Protein AF-A0A6A6ZMK6-F1 (afdb_monomer)

Structure (mmCIF, N/CA/C/O backbone):
data_AF-A0A6A6ZMK6-F1
#
_entry.id   AF-A0A6A6ZMK6-F1
#
loop_
_atom_site.group_PDB
_atom_site.id
_atom_site.type_symbol
_atom_site.label_atom_id
_atom_site.label_alt_id
_atom_site.label_comp_id
_atom_site.label_asym_id
_atom_site.label_entity_id
_atom_site.label_seq_id
_atom_site.pdbx_PDB_ins_code
_atom_site.Cartn_x
_atom_site.Cartn_y
_atom_site.Cartn_z
_atom_site.occupancy
_atom_site.B_iso_or_equiv
_atom_site.auth_seq_id
_atom_site.auth_comp_id
_atom_site.auth_asym_id
_atom_site.auth_atom_id
_atom_site.pdbx_PDB_model_num
ATOM 1 N N . MET A 1 1 ? -13.196 7.869 24.440 1.00 26.19 1 MET A N 1
ATOM 2 C CA . MET A 1 1 ? -14.663 7.634 24.475 1.00 26.19 1 MET A CA 1
ATOM 3 C C . MET A 1 1 ? -15.253 7.910 23.092 1.00 26.19 1 MET A C 1
ATOM 5 O O . MET A 1 1 ? -14.623 8.608 22.314 1.00 26.19 1 MET A O 1
ATOM 9 N N . LYS A 1 2 ? -16.386 7.268 22.771 1.00 29.09 2 LYS A N 1
ATOM 10 C CA . LYS A 1 2 ? -16.927 7.018 21.420 1.00 29.09 2 LYS A CA 1
ATOM 11 C C . LYS A 1 2 ? -17.470 8.268 20.705 1.00 29.09 2 LYS A C 1
ATOM 13 O O . LYS A 1 2 ? -18.308 8.962 21.264 1.00 29.09 2 LYS A O 1
ATOM 18 N N . ALA A 1 3 ? -17.141 8.404 19.419 1.00 21.91 3 ALA A N 1
ATOM 19 C CA . ALA A 1 3 ? -17.972 9.064 18.411 1.00 21.91 3 ALA A CA 1
ATOM 20 C C . ALA A 1 3 ? -17.910 8.262 17.097 1.00 21.91 3 ALA A C 1
ATOM 22 O O . ALA A 1 3 ? -16.882 7.696 16.733 1.00 21.91 3 ALA A O 1
ATOM 23 N N . ARG A 1 4 ? -19.067 8.126 16.447 1.00 30.89 4 ARG A N 1
ATOM 24 C CA . ARG A 1 4 ? -19.361 7.212 15.337 1.00 30.89 4 ARG A CA 1
ATOM 25 C C . ARG A 1 4 ? -19.269 7.980 14.017 1.00 30.89 4 ARG A C 1
ATOM 27 O O . ARG A 1 4 ? -20.102 8.846 13.787 1.00 30.89 4 ARG A O 1
ATOM 34 N N . VAL A 1 5 ? -18.363 7.595 13.118 1.00 22.94 5 VAL A N 1
ATOM 35 C CA . VAL A 1 5 ? -18.439 7.958 11.692 1.00 22.94 5 VAL A CA 1
ATOM 36 C C . VAL A 1 5 ? -18.264 6.690 10.861 1.00 22.94 5 VAL A C 1
ATOM 38 O O . VAL A 1 5 ? -17.162 6.231 10.598 1.00 22.94 5 VAL A O 1
ATOM 41 N N . ASN A 1 6 ? -19.392 6.100 10.465 1.00 26.41 6 ASN A N 1
ATOM 42 C CA . ASN A 1 6 ? -19.454 5.253 9.279 1.00 26.41 6 ASN A CA 1
ATOM 43 C C . ASN A 1 6 ? -19.868 6.155 8.123 1.00 26.41 6 ASN A C 1
ATOM 45 O O . ASN A 1 6 ? -21.058 6.310 7.860 1.00 26.41 6 ASN A O 1
ATOM 49 N N . ARG A 1 7 ? -18.891 6.743 7.444 1.00 21.39 7 ARG A N 1
ATOM 50 C CA . ARG A 1 7 ? -18.997 7.103 6.033 1.00 21.39 7 ARG A CA 1
ATOM 51 C C . ARG A 1 7 ? -17.621 6.882 5.446 1.00 21.39 7 ARG A C 1
ATOM 53 O O . ARG A 1 7 ? -16.628 7.293 6.030 1.00 21.39 7 ARG A O 1
ATOM 60 N N . LYS A 1 8 ? -17.585 6.202 4.309 1.00 27.09 8 LYS A N 1
ATOM 61 C CA . LYS A 1 8 ? -16.454 6.195 3.392 1.00 27.09 8 LYS A CA 1
ATOM 62 C C . LYS A 1 8 ? -16.131 7.667 3.123 1.00 27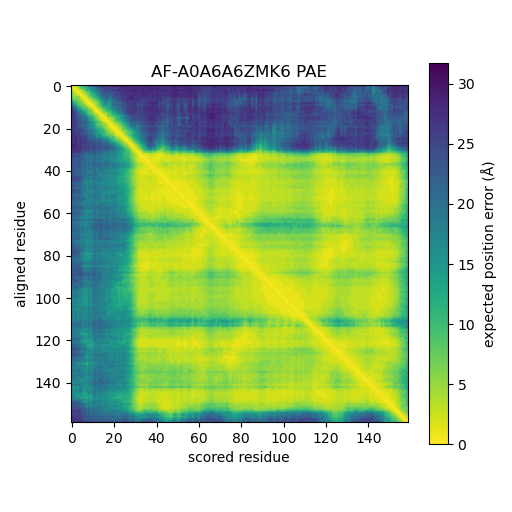.09 8 LYS A C 1
ATOM 64 O O . LYS A 1 8 ? -16.874 8.326 2.400 1.00 27.09 8 LYS A O 1
ATOM 69 N N . VAL A 1 9 ? -15.129 8.216 3.805 1.00 23.11 9 VAL A N 1
ATOM 70 C CA . VAL A 1 9 ? -14.651 9.570 3.535 1.00 23.11 9 VAL A CA 1
ATOM 71 C C . VAL A 1 9 ? -13.890 9.453 2.228 1.00 23.11 9 VAL A C 1
ATOM 73 O O . VAL A 1 9 ? -12.695 9.194 2.202 1.00 23.11 9 VAL A O 1
ATOM 76 N N . MET A 1 10 ? -14.616 9.586 1.120 1.00 26.67 10 MET A N 1
ATOM 77 C CA . MET A 1 10 ? -14.031 10.297 0.000 1.00 26.67 10 MET A CA 1
ATOM 78 C C . MET A 1 10 ? -13.913 11.733 0.491 1.00 26.67 10 MET A C 1
ATOM 80 O O . MET A 1 10 ? -14.925 12.426 0.613 1.00 26.67 10 MET A O 1
ATOM 84 N N . ALA A 1 11 ? -12.704 12.145 0.875 1.00 24.92 11 ALA A N 1
ATOM 85 C CA . ALA A 1 11 ? -12.400 13.563 0.972 1.00 24.92 11 ALA A CA 1
ATOM 86 C C . ALA A 1 11 ? -12.844 14.180 -0.363 1.00 24.92 11 ALA A C 1
ATOM 88 O O . ALA A 1 11 ? -12.522 13.644 -1.422 1.00 24.92 11 ALA A O 1
ATOM 89 N N . GLY A 1 12 ? -13.726 15.175 -0.285 1.00 23.50 12 GLY A N 1
ATOM 90 C CA . GLY A 1 12 ? -14.555 15.633 -1.394 1.00 23.50 12 GLY A CA 1
ATOM 91 C C . GLY A 1 12 ? -13.763 16.187 -2.572 1.00 23.50 12 GLY A C 1
ATOM 92 O O . GLY A 1 12 ? -13.604 17.396 -2.680 1.00 23.50 12 GLY A O 1
ATOM 93 N N . TYR A 1 13 ? -13.381 15.307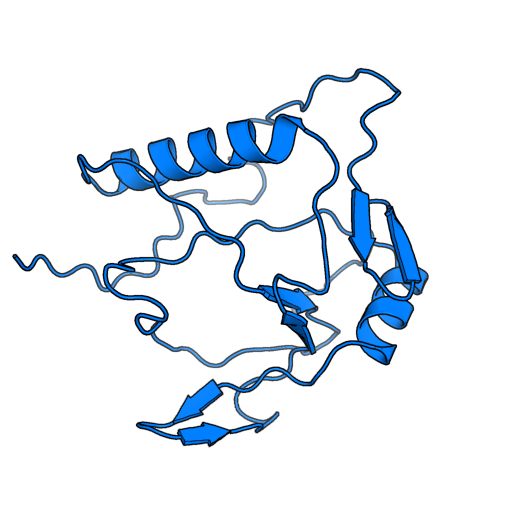 -3.489 1.00 28.59 13 TYR A N 1
ATOM 94 C CA . TYR A 1 13 ? -12.867 15.649 -4.806 1.00 28.59 13 TYR A CA 1
ATOM 95 C C . TYR A 1 13 ? -13.778 14.987 -5.837 1.00 28.59 13 TYR A C 1
ATOM 97 O O . TYR A 1 13 ? -14.020 13.778 -5.792 1.00 28.59 13 TYR A O 1
ATOM 105 N N . ARG A 1 14 ? -14.398 15.805 -6.696 1.00 28.16 14 ARG A N 1
ATOM 106 C CA . ARG A 1 14 ? -15.412 15.361 -7.670 1.00 28.16 14 ARG A CA 1
ATOM 107 C C . ARG A 1 14 ? -14.765 14.719 -8.900 1.00 28.16 14 ARG A C 1
ATOM 109 O O . ARG A 1 14 ? -15.467 14.144 -9.728 1.00 28.16 14 ARG A O 1
ATOM 116 N N . SER A 1 15 ? -13.443 14.801 -8.991 1.00 31.12 15 SER A N 1
ATOM 117 C CA . SER A 1 15 ? -12.599 14.318 -10.072 1.00 31.12 15 SER A CA 1
ATOM 118 C C . SER A 1 15 ? -11.160 14.151 -9.559 1.00 31.12 15 SER A C 1
ATOM 120 O O . SER A 1 15 ? -10.746 14.861 -8.641 1.00 31.12 15 SER A O 1
ATOM 122 N N . PHE A 1 16 ? -10.375 13.265 -10.184 1.00 35.97 16 PHE A N 1
ATOM 123 C CA . PHE A 1 16 ? -8.926 13.119 -9.954 1.00 35.97 16 PHE A CA 1
ATOM 124 C C . PHE A 1 16 ? -8.125 14.418 -10.204 1.00 35.97 16 PHE A C 1
ATOM 126 O O . PHE A 1 16 ? -6.957 14.489 -9.845 1.00 35.97 16 PHE A O 1
ATOM 133 N N . THR A 1 17 ? -8.745 15.444 -10.795 1.00 35.56 17 THR A N 1
ATOM 134 C CA . THR A 1 17 ? -8.146 16.755 -11.103 1.00 35.56 17 THR A CA 1
ATOM 135 C C . THR A 1 17 ? -8.264 17.793 -9.986 1.00 35.56 17 THR A C 1
ATOM 137 O O . THR A 1 17 ? -7.700 18.872 -10.119 1.00 35.56 17 THR A O 1
ATOM 140 N N . ASP A 1 18 ? -9.025 17.517 -8.923 1.00 28.77 18 ASP A N 1
ATOM 141 C CA . ASP A 1 18 ? -9.350 18.538 -7.915 1.00 28.77 18 ASP A CA 1
ATOM 142 C C . ASP A 1 18 ? -8.380 18.543 -6.716 1.00 28.77 18 ASP A C 1
ATOM 144 O O . ASP A 1 18 ? -8.481 19.408 -5.846 1.00 28.77 18 ASP A O 1
ATOM 148 N N . LEU A 1 19 ? -7.432 17.600 -6.660 1.00 34.47 19 LEU A N 1
ATOM 149 C CA . LEU A 1 19 ? -6.294 17.704 -5.748 1.00 34.47 19 LEU A CA 1
ATOM 150 C C . LEU A 1 19 ? -5.352 18.788 -6.290 1.00 34.47 19 LEU A C 1
ATOM 152 O O . LEU A 1 19 ? -5.019 18.736 -7.477 1.00 34.47 19 LEU A O 1
ATOM 156 N N . PRO A 1 20 ? -4.889 19.754 -5.471 1.00 25.95 20 PRO A N 1
ATOM 157 C CA . PRO A 1 20 ? -3.788 20.598 -5.909 1.00 25.95 20 PRO A CA 1
ATOM 158 C C . PRO A 1 20 ? -2.622 19.678 -6.302 1.00 25.95 20 PRO A C 1
ATOM 160 O O . PRO A 1 20 ? -2.346 18.733 -5.554 1.00 25.95 20 PRO A O 1
ATOM 163 N N . PRO A 1 21 ? -1.947 19.903 -7.446 1.00 29.23 21 PRO A N 1
ATOM 164 C CA . PRO A 1 21 ? -0.707 19.203 -7.728 1.00 29.23 21 PRO A CA 1
ATOM 165 C C . PRO A 1 21 ? 0.263 19.566 -6.607 1.00 29.23 21 PRO A C 1
ATOM 167 O O . PRO A 1 21 ? 0.736 20.698 -6.511 1.00 29.23 21 PRO A O 1
ATOM 170 N N . ILE A 1 22 ? 0.500 18.623 -5.701 1.00 34.38 22 ILE A N 1
ATOM 171 C CA . ILE A 1 22 ? 1.626 18.723 -4.789 1.00 34.38 22 ILE A CA 1
ATOM 172 C C . ILE A 1 22 ? 2.804 18.259 -5.627 1.00 34.38 22 ILE A C 1
ATOM 174 O O . ILE A 1 22 ? 3.004 17.063 -5.818 1.00 34.38 22 ILE A O 1
ATOM 178 N N . ILE A 1 23 ? 3.507 19.236 -6.194 1.00 28.92 23 ILE A N 1
ATOM 179 C CA . ILE A 1 23 ? 4.816 19.040 -6.803 1.00 28.92 23 ILE A CA 1
ATOM 180 C C . ILE A 1 23 ? 5.713 18.557 -5.661 1.00 28.92 23 ILE A C 1
ATOM 182 O O . ILE A 1 23 ? 6.068 19.335 -4.773 1.00 28.92 23 ILE A O 1
ATOM 186 N N . ILE A 1 24 ? 5.988 17.251 -5.624 1.00 35.59 24 ILE A N 1
ATOM 187 C CA . ILE A 1 24 ? 7.199 16.754 -4.973 1.00 35.59 24 ILE A CA 1
ATOM 188 C C . ILE A 1 24 ? 8.314 17.440 -5.749 1.00 35.59 24 ILE A C 1
ATOM 190 O O . ILE A 1 24 ? 8.299 17.383 -6.974 1.00 35.59 24 ILE A O 1
ATOM 194 N N . SER A 1 25 ? 9.142 18.206 -5.043 1.00 30.36 25 SER A N 1
ATOM 195 C CA . SER A 1 25 ? 10.225 19.012 -5.604 1.00 30.36 25 SER A CA 1
ATOM 196 C C . SER A 1 25 ? 10.862 18.316 -6.804 1.00 30.36 25 SER A C 1
ATOM 198 O O . SER A 1 25 ? 11.310 17.180 -6.675 1.00 30.36 25 SER A O 1
ATOM 200 N N . ASP A 1 26 ? 10.870 19.009 -7.948 1.00 34.53 26 ASP A N 1
ATOM 201 C CA . ASP A 1 26 ? 11.516 18.616 -9.209 1.00 34.53 26 ASP A CA 1
ATOM 202 C C . ASP A 1 26 ? 13.058 18.597 -9.073 1.00 34.53 26 ASP A C 1
ATOM 204 O O . ASP A 1 26 ? 13.781 19.100 -9.933 1.00 34.53 26 ASP A O 1
ATOM 208 N N . ASP A 1 27 ? 13.583 18.061 -7.973 1.00 38.41 27 ASP A N 1
ATOM 209 C CA . ASP A 1 27 ? 14.992 17.722 -7.869 1.00 38.41 27 ASP A CA 1
ATOM 210 C C . ASP A 1 27 ? 15.155 16.370 -8.578 1.00 38.41 27 ASP A C 1
ATOM 212 O O . ASP A 1 27 ? 14.615 15.352 -8.144 1.00 38.41 27 ASP A O 1
ATOM 216 N N . GLU A 1 28 ? 15.863 16.375 -9.712 1.00 46.12 28 GLU A N 1
ATOM 217 C CA . GLU A 1 28 ? 16.019 15.251 -10.657 1.00 46.12 28 GLU A CA 1
ATOM 218 C C . GLU A 1 28 ? 16.561 13.929 -10.053 1.00 46.12 28 GLU A C 1
ATOM 220 O O . GLU A 1 28 ? 16.649 12.930 -10.765 1.00 46.12 28 GLU A O 1
ATOM 225 N N . ASP A 1 29 ? 16.867 13.878 -8.753 1.00 43.81 29 ASP A N 1
ATOM 226 C CA . ASP A 1 29 ? 17.363 12.697 -8.033 1.00 43.81 29 ASP A CA 1
ATOM 227 C C . ASP A 1 29 ? 16.308 11.984 -7.148 1.00 43.81 29 ASP A C 1
ATOM 229 O O . ASP A 1 29 ? 16.569 10.885 -6.653 1.00 43.81 29 ASP A O 1
ATOM 233 N N . ASP A 1 30 ? 15.093 12.528 -6.989 1.00 50.72 30 ASP A N 1
ATOM 234 C CA . ASP A 1 30 ? 14.035 11.976 -6.115 1.00 50.72 30 ASP A CA 1
ATOM 235 C C . ASP A 1 30 ? 12.982 11.138 -6.870 1.00 50.72 30 ASP A C 1
ATOM 237 O O . ASP A 1 30 ? 11.776 11.237 -6.626 1.00 50.72 30 ASP A O 1
ATOM 241 N N . ALA A 1 31 ? 13.412 10.274 -7.795 1.00 56.03 31 ALA A N 1
ATOM 242 C CA . ALA A 1 31 ? 12.496 9.391 -8.519 1.00 56.03 31 ALA A CA 1
ATOM 243 C C . ALA A 1 31 ? 11.612 8.580 -7.544 1.00 56.03 31 ALA A C 1
ATOM 245 O O . ALA A 1 31 ? 12.108 7.765 -6.754 1.00 56.03 31 ALA A O 1
ATOM 246 N N . GLU A 1 32 ? 10.289 8.796 -7.606 1.00 72.25 32 GLU A N 1
ATOM 247 C CA . GLU A 1 32 ? 9.309 8.039 -6.826 1.00 72.25 32 GLU A CA 1
ATOM 248 C C . GLU A 1 32 ? 9.548 6.539 -7.049 1.00 72.25 32 GLU A C 1
ATOM 250 O O . GLU A 1 32 ? 9.434 6.023 -8.162 1.00 72.25 32 GLU A O 1
ATOM 255 N N . SER A 1 33 ? 9.919 5.822 -5.992 1.00 82.75 33 SER A N 1
ATOM 256 C CA . SER A 1 33 ? 10.239 4.403 -6.085 1.00 82.75 33 SER A CA 1
ATOM 257 C C . SER A 1 33 ? 9.825 3.643 -4.835 1.00 82.75 33 SER A C 1
ATOM 259 O O . SER A 1 33 ? 9.795 4.164 -3.716 1.00 82.75 33 SER A O 1
ATOM 261 N N . LEU A 1 34 ? 9.482 2.380 -5.055 1.00 86.00 34 LEU A N 1
ATOM 262 C CA . LEU A 1 34 ? 9.122 1.416 -4.035 1.00 86.00 34 LEU A CA 1
ATOM 263 C C . LEU A 1 34 ? 10.199 0.335 -4.008 1.00 86.00 34 LEU A C 1
ATOM 265 O O . LEU A 1 34 ? 10.363 -0.402 -4.972 1.00 86.00 34 LEU A O 1
ATOM 269 N N . ASP A 1 35 ? 10.930 0.224 -2.912 1.00 90.69 35 ASP A N 1
ATOM 270 C CA . ASP A 1 35 ? 11.895 -0.855 -2.722 1.00 90.69 35 ASP A CA 1
ATOM 271 C C . ASP A 1 35 ? 11.145 -2.099 -2.242 1.00 90.69 35 ASP A C 1
ATOM 273 O O . ASP A 1 35 ? 10.399 -2.028 -1.267 1.00 90.69 35 ASP A O 1
ATOM 277 N N . VAL A 1 36 ? 11.281 -3.221 -2.945 1.00 92.25 36 VAL A N 1
ATOM 278 C CA . VAL A 1 36 ? 10.599 -4.481 -2.624 1.00 92.25 36 VAL A CA 1
ATOM 279 C C . VAL A 1 36 ? 11.659 -5.552 -2.415 1.00 92.25 36 VAL A C 1
ATOM 281 O O . VAL A 1 36 ? 12.377 -5.897 -3.349 1.00 92.25 36 VAL A O 1
ATOM 284 N N . ASN A 1 37 ? 11.743 -6.119 -1.209 1.00 89.94 37 ASN A N 1
ATOM 285 C CA . ASN A 1 37 ? 12.927 -6.848 -0.723 1.00 89.94 37 ASN A CA 1
ATOM 286 C C . ASN A 1 37 ? 13.512 -7.893 -1.689 1.00 89.94 37 ASN A C 1
ATOM 288 O O . ASN A 1 37 ? 14.726 -8.061 -1.754 1.00 89.94 37 ASN A O 1
ATOM 292 N N . VAL A 1 38 ? 12.655 -8.626 -2.406 1.00 91.44 38 VAL A N 1
ATOM 293 C CA . VAL A 1 38 ? 13.069 -9.740 -3.277 1.00 91.44 38 VAL A CA 1
ATOM 294 C C . VAL A 1 38 ? 13.428 -9.285 -4.694 1.00 91.44 38 VAL A C 1
ATOM 296 O O . VAL A 1 38 ? 14.252 -9.922 -5.345 1.00 91.44 38 VAL A O 1
ATOM 299 N N . ILE A 1 39 ? 12.818 -8.206 -5.187 1.00 91.19 39 ILE A N 1
ATOM 300 C CA . ILE A 1 39 ? 12.963 -7.753 -6.583 1.00 91.19 39 ILE A CA 1
ATOM 301 C C . ILE A 1 39 ? 13.736 -6.430 -6.713 1.00 91.19 39 ILE A C 1
ATOM 303 O O . ILE A 1 39 ? 14.105 -6.055 -7.823 1.00 91.19 39 ILE A O 1
ATOM 307 N N . GLY A 1 40 ? 14.021 -5.758 -5.594 1.00 92.69 40 GLY A N 1
ATOM 308 C CA . GLY A 1 40 ? 14.733 -4.484 -5.515 1.00 92.69 40 GLY A CA 1
ATOM 309 C C . GLY A 1 40 ? 13.842 -3.267 -5.773 1.00 92.69 40 GLY A C 1
ATOM 310 O O . GLY A 1 40 ? 12.626 -3.299 -5.565 1.00 92.69 40 GLY A O 1
ATOM 311 N N . THR A 1 41 ? 14.467 -2.183 -6.232 1.00 92.06 41 THR A N 1
ATOM 312 C CA . THR A 1 41 ? 13.806 -0.904 -6.504 1.00 92.06 41 THR A CA 1
ATOM 313 C C . THR A 1 41 ? 12.848 -0.996 -7.692 1.00 92.06 41 THR A C 1
ATOM 315 O O . THR A 1 41 ? 13.257 -1.239 -8.828 1.00 92.06 41 THR A O 1
ATOM 318 N N . VAL A 1 42 ? 11.572 -0.717 -7.439 1.00 89.75 42 VAL A N 1
ATOM 319 C CA . VAL A 1 42 ? 10.512 -0.554 -8.436 1.00 89.75 42 VAL A CA 1
ATOM 320 C C . VAL A 1 42 ? 10.277 0.934 -8.669 1.00 89.75 42 VAL A C 1
ATOM 322 O O . VAL A 1 42 ? 9.885 1.656 -7.755 1.00 89.75 42 VAL A O 1
ATOM 325 N N . GLY A 1 43 ? 10.504 1.399 -9.896 1.00 87.38 43 GLY A N 1
ATOM 326 C CA . GLY A 1 43 ? 10.221 2.782 -10.275 1.00 87.38 43 GLY A CA 1
ATOM 327 C C . GLY A 1 43 ? 8.722 3.055 -10.403 1.00 87.38 43 GLY A C 1
ATOM 328 O O . GLY A 1 43 ? 7.949 2.183 -10.814 1.00 87.38 43 GLY A O 1
ATOM 329 N N . LEU A 1 44 ? 8.317 4.280 -10.074 1.00 84.06 44 LEU A N 1
ATOM 330 C CA . LEU A 1 44 ? 6.987 4.809 -10.341 1.00 84.06 44 LEU A CA 1
ATOM 331 C C . LEU A 1 44 ? 7.062 5.850 -11.479 1.00 84.06 44 LEU A C 1
ATOM 333 O O . LEU A 1 44 ? 8.048 6.577 -11.571 1.00 84.06 44 LEU A O 1
ATOM 337 N N . PRO A 1 45 ? 6.053 5.924 -12.371 1.00 88.69 45 PRO A N 1
ATOM 338 C CA . PRO A 1 45 ? 4.802 5.172 -12.339 1.00 88.69 45 PRO A CA 1
ATOM 339 C C . PRO A 1 45 ? 4.981 3.668 -12.614 1.00 88.69 45 PRO A C 1
ATOM 341 O O . PRO A 1 45 ? 5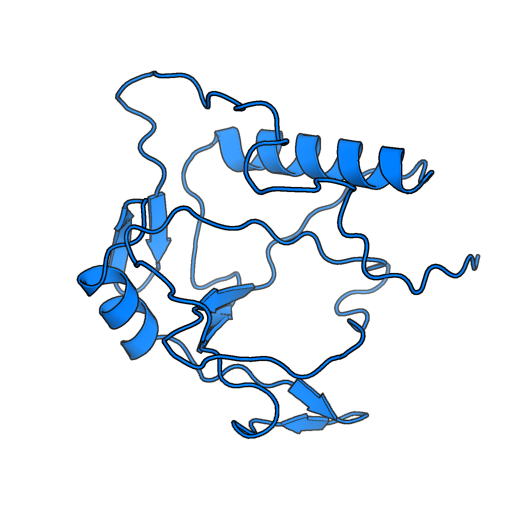.699 3.270 -13.527 1.00 88.69 45 PRO A O 1
ATOM 344 N N . LEU A 1 46 ? 4.286 2.830 -11.838 1.00 86.06 46 LEU A N 1
ATOM 345 C CA . LEU A 1 46 ? 4.374 1.370 -11.889 1.00 86.06 46 LEU A CA 1
ATOM 346 C C . LEU A 1 46 ? 4.169 0.840 -13.318 1.00 86.06 46 LEU A C 1
ATOM 348 O O . LEU A 1 46 ? 3.124 1.084 -13.939 1.00 86.06 46 LEU A O 1
ATOM 352 N N . SER A 1 47 ? 5.162 0.100 -13.815 1.00 87.88 47 SER A N 1
ATOM 353 C CA . SER A 1 47 ? 5.152 -0.545 -15.132 1.00 87.88 47 SER A CA 1
ATOM 354 C C . SER A 1 47 ? 4.444 -1.907 -15.105 1.00 87.88 47 SER A C 1
ATOM 356 O O . SER A 1 47 ? 4.308 -2.534 -14.054 1.00 87.88 47 SER A O 1
ATOM 358 N N . LEU A 1 48 ? 4.024 -2.415 -16.272 1.00 87.19 48 LEU A N 1
ATOM 359 C CA . LEU A 1 48 ? 3.457 -3.770 -16.374 1.00 87.19 48 LEU A CA 1
ATOM 360 C C . LEU A 1 48 ? 4.450 -4.848 -15.929 1.00 87.19 48 LEU A C 1
ATOM 362 O O . LEU A 1 48 ? 4.060 -5.780 -15.228 1.00 87.19 48 LEU A O 1
ATOM 366 N N . ARG A 1 49 ? 5.720 -4.707 -16.322 1.00 91.81 49 ARG A N 1
ATOM 367 C CA . ARG A 1 49 ? 6.790 -5.642 -15.962 1.00 91.81 49 ARG A CA 1
ATOM 368 C C . ARG A 1 49 ? 6.936 -5.729 -14.447 1.00 91.81 49 ARG A C 1
ATOM 370 O O . ARG A 1 49 ? 6.941 -6.826 -13.895 1.00 91.81 49 ARG A O 1
ATOM 377 N N . ASP A 1 50 ? 7.011 -4.584 -13.776 1.00 91.25 50 ASP A N 1
ATOM 378 C CA . ASP A 1 50 ? 7.251 -4.556 -12.334 1.00 91.25 50 ASP A CA 1
ATOM 379 C C . ASP A 1 50 ? 5.985 -4.944 -11.554 1.00 91.25 50 ASP A C 1
ATOM 381 O O . ASP A 1 50 ? 6.071 -5.646 -10.552 1.00 91.25 50 ASP A O 1
ATOM 385 N N . ALA A 1 51 ? 4.789 -4.620 -12.062 1.00 90.06 51 ALA A N 1
ATOM 386 C CA . ALA A 1 51 ? 3.534 -5.135 -11.512 1.00 90.06 51 ALA A CA 1
ATOM 387 C C . ALA A 1 51 ? 3.458 -6.672 -11.582 1.00 90.06 51 ALA A C 1
ATOM 389 O O . ALA A 1 51 ? 3.020 -7.311 -10.626 1.00 90.06 51 ALA A O 1
ATOM 390 N N . GLN A 1 52 ? 3.900 -7.282 -12.688 1.00 90.62 52 GLN A N 1
ATOM 391 C CA . GLN A 1 52 ? 3.982 -8.741 -12.824 1.00 90.62 52 GLN A CA 1
ATOM 392 C C . GLN A 1 52 ? 5.023 -9.347 -11.875 1.00 90.62 52 GLN A C 1
ATOM 394 O O . GLN A 1 52 ? 4.757 -10.392 -11.281 1.00 90.62 52 GLN A O 1
ATOM 399 N N . ALA A 1 53 ? 6.169 -8.685 -11.697 1.00 92.19 53 ALA A N 1
ATOM 400 C CA . ALA A 1 53 ? 7.196 -9.102 -10.745 1.00 92.19 53 ALA A CA 1
ATOM 401 C C . ALA A 1 53 ? 6.705 -9.024 -9.289 1.00 92.19 53 ALA A C 1
ATOM 403 O O . ALA A 1 53 ? 6.935 -9.943 -8.512 1.00 92.19 53 ALA A O 1
ATOM 404 N N . ILE A 1 54 ? 5.958 -7.979 -8.922 1.00 90.75 54 ILE A N 1
ATOM 405 C CA . ILE A 1 54 ? 5.306 -7.896 -7.609 1.00 90.75 54 ILE A CA 1
ATOM 406 C C . ILE A 1 54 ? 4.264 -9.010 -7.468 1.00 90.75 54 ILE A C 1
ATOM 408 O O . ILE A 1 54 ? 4.230 -9.698 -6.453 1.00 90.75 54 ILE A O 1
ATOM 412 N N . ALA A 1 55 ? 3.421 -9.230 -8.480 1.00 89.88 55 ALA A N 1
ATOM 413 C CA . ALA A 1 55 ? 2.371 -10.248 -8.425 1.00 89.88 55 ALA A CA 1
ATOM 414 C C . ALA A 1 55 ? 2.910 -11.683 -8.280 1.00 89.88 55 ALA A C 1
ATOM 416 O O . ALA A 1 55 ? 2.192 -12.533 -7.754 1.00 89.88 55 ALA A O 1
ATOM 417 N N . SER A 1 56 ? 4.134 -11.964 -8.745 1.00 92.69 56 SER A N 1
ATOM 418 C CA . SER A 1 56 ? 4.742 -13.297 -8.643 1.00 92.69 56 SER A CA 1
ATOM 419 C C . SER A 1 56 ? 5.265 -13.623 -7.242 1.00 92.69 56 SER A C 1
ATOM 421 O O . SER A 1 56 ? 5.332 -14.801 -6.895 1.00 92.69 56 SER A O 1
ATOM 423 N N . ILE A 1 57 ? 5.591 -12.605 -6.436 1.00 93.56 57 ILE A N 1
ATOM 424 C CA . ILE A 1 57 ? 6.033 -12.773 -5.043 1.00 93.56 57 ILE A CA 1
ATOM 425 C C . ILE A 1 57 ? 4.929 -12.468 -4.019 1.00 93.56 57 ILE A C 1
ATOM 427 O O . ILE A 1 57 ? 4.987 -12.947 -2.891 1.00 93.56 57 ILE A O 1
ATOM 431 N N . ALA A 1 58 ? 3.921 -11.677 -4.395 1.00 90.00 58 ALA A N 1
ATOM 432 C CA . ALA A 1 58 ? 2.870 -11.232 -3.493 1.00 90.00 58 ALA A CA 1
ATOM 433 C C . ALA A 1 58 ? 1.841 -12.336 -3.223 1.00 90.00 58 ALA A C 1
ATOM 435 O O . ALA A 1 58 ? 1.436 -13.096 -4.108 1.00 90.00 58 ALA A O 1
ATOM 436 N N . LYS A 1 59 ? 1.329 -12.377 -1.992 1.00 93.62 59 LYS A N 1
ATOM 437 C CA . LYS A 1 59 ? 0.292 -13.337 -1.591 1.00 93.62 59 LYS A CA 1
ATOM 438 C C . LYS A 1 59 ? -1.101 -12.847 -1.973 1.00 93.62 59 LYS A C 1
ATOM 440 O O . LYS A 1 59 ? -1.363 -11.647 -2.074 1.00 93.62 59 LYS A O 1
ATOM 445 N N . ARG A 1 60 ? -2.045 -13.778 -2.138 1.00 91.44 60 ARG A N 1
ATOM 446 C CA . ARG A 1 60 ? -3.467 -13.423 -2.257 1.00 91.44 60 ARG A CA 1
ATOM 447 C C . ARG A 1 60 ? -3.935 -12.756 -0.977 1.00 91.44 60 ARG A C 1
ATOM 449 O O . ARG A 1 60 ? -3.712 -13.271 0.115 1.00 91.44 60 ARG A O 1
ATOM 456 N N . SER A 1 61 ? -4.605 -11.619 -1.119 1.00 85.38 61 SER A N 1
ATOM 457 C CA . SER A 1 61 ? -5.035 -10.865 0.043 1.00 85.38 61 SER A CA 1
ATOM 458 C C . SER A 1 61 ? -6.233 -11.520 0.735 1.00 85.38 61 SER A C 1
ATOM 460 O O . SER A 1 61 ? -7.299 -11.623 0.122 1.00 85.38 61 SER A O 1
ATOM 462 N N . PRO A 1 62 ? -6.129 -11.888 2.021 1.00 89.50 62 PRO A N 1
ATOM 463 C CA . PRO A 1 62 ? -7.250 -12.441 2.754 1.00 89.50 62 PRO A CA 1
ATOM 464 C C . PRO A 1 62 ? -8.213 -11.334 3.203 1.00 89.50 62 PRO A C 1
ATOM 466 O O . PRO A 1 62 ? -7.909 -10.140 3.152 1.00 89.50 62 PRO A O 1
ATOM 469 N N . PHE A 1 63 ? -9.383 -11.709 3.698 1.00 84.88 63 PHE A N 1
ATOM 470 C CA . PHE A 1 63 ? -10.313 -10.801 4.367 1.00 84.88 63 PHE A CA 1
ATOM 471 C C . PHE A 1 63 ? -10.801 -11.418 5.681 1.00 84.88 63 PHE A C 1
ATOM 473 O O . PHE A 1 63 ? -10.739 -12.631 5.881 1.00 84.88 63 PHE A O 1
ATOM 480 N N . GLY A 1 64 ? -11.259 -10.561 6.595 1.00 85.31 64 GLY A N 1
ATOM 481 C CA . GLY A 1 64 ? -11.815 -11.003 7.870 1.00 85.31 64 GLY A CA 1
ATOM 482 C C . GLY A 1 64 ? -13.251 -11.498 7.707 1.00 85.31 64 GLY A C 1
ATOM 483 O O . GLY A 1 64 ? -14.085 -10.795 7.133 1.00 85.31 64 GLY A O 1
ATOM 484 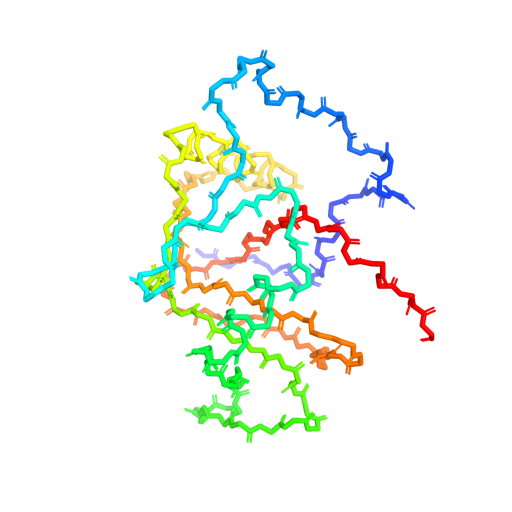N N . LYS A 1 65 ? -13.551 -12.675 8.256 1.00 83.69 65 LYS A N 1
ATOM 485 C CA . LYS A 1 65 ? -14.893 -13.258 8.347 1.00 83.69 65 LYS A CA 1
ATOM 486 C C . LYS A 1 65 ? -15.176 -13.596 9.811 1.00 83.69 65 LYS A C 1
ATOM 488 O O . LYS A 1 65 ? -14.879 -14.684 10.291 1.00 83.69 65 LYS A O 1
ATOM 493 N N . GLY A 1 66 ? -15.721 -12.627 10.546 1.00 84.88 66 GLY A N 1
ATOM 494 C CA . GLY A 1 66 ? -15.834 -12.738 12.003 1.00 84.88 66 GLY A CA 1
ATOM 495 C C . GLY A 1 66 ? -14.444 -12.776 12.643 1.00 84.88 66 GLY A C 1
ATOM 496 O O . GLY A 1 66 ? -13.692 -11.815 12.505 1.00 84.88 66 GLY A O 1
ATOM 497 N N . VAL A 1 67 ? -14.113 -13.880 13.314 1.00 82.75 67 VAL A N 1
ATOM 498 C CA . VAL A 1 67 ? -12.790 -14.115 13.928 1.00 82.75 67 VAL A CA 1
ATOM 499 C C . VAL A 1 67 ? -11.790 -14.782 12.978 1.00 82.75 67 VAL A C 1
ATOM 501 O O . VAL A 1 67 ? -10.607 -14.870 13.294 1.00 82.75 67 VAL A O 1
ATOM 504 N N . GLU A 1 68 ? -12.247 -15.250 11.817 1.00 86.50 68 GLU A N 1
ATOM 505 C CA . GLU A 1 68 ? -11.417 -15.967 10.851 1.00 86.50 68 GLU A CA 1
ATOM 506 C C . GLU A 1 68 ? -10.796 -15.019 9.820 1.00 86.50 68 GLU A C 1
ATOM 508 O O . GLU A 1 68 ? -11.362 -13.980 9.471 1.00 86.50 68 GLU A O 1
ATOM 513 N N . THR A 1 69 ? -9.641 -15.414 9.285 1.00 87.38 69 THR A N 1
ATOM 514 C CA . THR A 1 69 ? -8.989 -14.770 8.138 1.00 87.38 69 THR A CA 1
ATOM 515 C C . THR A 1 69 ? -9.002 -15.754 6.974 1.00 87.38 69 THR A C 1
ATOM 517 O O . THR A 1 69 ? -8.408 -16.823 7.072 1.00 87.38 69 THR A O 1
ATOM 520 N N . VAL A 1 70 ? -9.706 -15.414 5.891 1.00 90.69 70 VAL A N 1
ATOM 521 C CA . VAL A 1 70 ? -10.007 -16.340 4.784 1.00 90.69 70 VAL A CA 1
ATOM 522 C C . VAL A 1 70 ? -9.575 -15.739 3.448 1.00 90.69 70 VAL A C 1
ATOM 524 O O . VAL A 1 70 ? -9.667 -14.528 3.245 1.00 90.69 70 VAL A O 1
ATOM 527 N N . ILE A 1 71 ? -9.126 -16.588 2.522 1.00 92.75 71 ILE A N 1
ATOM 528 C CA . ILE A 1 71 ? -8.878 -16.230 1.120 1.00 92.75 71 ILE A CA 1
ATOM 529 C C . ILE A 1 71 ? -10.078 -16.707 0.290 1.00 92.75 71 ILE A C 1
ATOM 531 O O . ILE A 1 71 ? -10.343 -17.902 0.218 1.00 92.75 71 ILE A O 1
ATOM 535 N N . ASP A 1 72 ? -10.805 -15.769 -0.321 1.00 92.00 72 ASP A N 1
ATOM 536 C CA . ASP A 1 72 ? -11.914 -16.042 -1.247 1.00 92.00 72 ASP A CA 1
ATOM 537 C C . ASP A 1 72 ? -11.925 -14.973 -2.349 1.00 92.00 72 ASP A C 1
ATOM 539 O O . ASP A 1 72 ? -12.289 -13.813 -2.120 1.00 92.00 72 ASP A O 1
ATOM 543 N N . GLU A 1 73 ? -11.532 -15.362 -3.561 1.00 89.81 73 GLU A N 1
ATOM 544 C CA . GLU A 1 73 ? -11.461 -14.455 -4.712 1.00 89.81 73 GLU A CA 1
ATOM 545 C C . GLU A 1 73 ? -12.840 -13.989 -5.210 1.00 89.81 73 GLU A C 1
ATOM 547 O O . GLU A 1 73 ? -12.918 -13.011 -5.954 1.00 89.81 73 GLU A O 1
ATOM 552 N N . SER A 1 74 ? -13.939 -14.612 -4.766 1.00 90.00 74 SER A N 1
ATOM 553 C CA . SER A 1 74 ? -15.300 -14.106 -5.003 1.00 90.00 74 SER A CA 1
ATOM 554 C C . SER A 1 74 ? -15.657 -12.915 -4.100 1.00 90.00 74 SER A C 1
ATOM 556 O O . SER A 1 74 ? -16.670 -12.239 -4.321 1.00 90.00 74 SER A O 1
ATOM 558 N N . VAL A 1 75 ? -14.853 -12.640 -3.068 1.00 88.31 75 VAL A N 1
ATOM 559 C CA . VAL A 1 75 ? -15.032 -11.525 -2.126 1.00 88.31 75 VAL A CA 1
ATOM 560 C C . VAL A 1 75 ? -13.944 -10.474 -2.297 1.00 88.31 75 VAL A C 1
ATOM 562 O O . VAL A 1 75 ? -14.258 -9.277 -2.334 1.00 88.31 75 VAL A O 1
ATOM 565 N N . ARG A 1 76 ? -12.686 -10.910 -2.398 1.00 87.62 76 ARG A N 1
ATOM 566 C CA . ARG A 1 76 ? -11.517 -10.044 -2.533 1.00 87.62 76 ARG A CA 1
ATOM 567 C C . ARG A 1 76 ? -10.523 -10.662 -3.506 1.00 87.62 76 ARG A C 1
ATOM 569 O O . ARG A 1 76 ? -9.908 -11.682 -3.219 1.00 87.62 76 ARG A O 1
ATOM 576 N N . LYS A 1 77 ? -10.333 -9.998 -4.640 1.00 85.31 77 LYS A N 1
ATOM 577 C CA . LYS A 1 77 ? -9.428 -10.423 -5.706 1.00 85.31 77 LYS A CA 1
ATOM 578 C C . LYS A 1 77 ? -8.276 -9.434 -5.827 1.00 85.31 77 LYS A C 1
ATOM 580 O O . LYS A 1 77 ? -8.252 -8.619 -6.740 1.00 85.31 77 LYS A O 1
ATOM 585 N N . THR A 1 78 ? -7.348 -9.477 -4.878 1.00 86.69 78 THR A N 1
ATOM 586 C CA . THR A 1 78 ? -6.158 -8.610 -4.848 1.00 86.69 78 THR A CA 1
ATOM 587 C C . THR A 1 78 ? -4.931 -9.400 -4.412 1.00 86.69 78 THR A C 1
ATOM 589 O O . THR A 1 78 ? -5.060 -10.471 -3.809 1.00 86.69 78 THR A O 1
ATOM 592 N N . TRP A 1 79 ? -3.747 -8.867 -4.700 1.00 88.50 79 TRP A N 1
ATOM 593 C CA . TRP A 1 79 ? -2.495 -9.328 -4.103 1.00 88.50 79 TRP A CA 1
ATOM 594 C C . TRP A 1 79 ? -2.047 -8.341 -3.025 1.00 88.50 79 TRP A C 1
ATOM 596 O O . TRP A 1 79 ? -2.362 -7.153 -3.116 1.00 88.50 79 TRP A O 1
ATOM 606 N N . GLU A 1 80 ? -1.357 -8.822 -1.993 1.00 88.62 80 GLU A N 1
ATOM 607 C CA . GLU A 1 80 ? -0.760 -7.969 -0.964 1.00 88.62 80 GLU A CA 1
ATOM 608 C C . GLU A 1 80 ? 0.699 -8.317 -0.665 1.00 88.62 80 GLU A C 1
ATOM 610 O O . GLU A 1 80 ? 1.087 -9.483 -0.716 1.00 88.62 80 GLU A O 1
ATOM 615 N N . LEU A 1 81 ? 1.461 -7.275 -0.337 1.00 88.19 81 LEU A N 1
ATOM 616 C CA . LEU A 1 81 ? 2.750 -7.336 0.346 1.00 88.19 81 LEU A CA 1
ATOM 617 C C . LEU A 1 81 ? 2.553 -6.804 1.769 1.00 88.19 81 LEU A C 1
ATOM 619 O O . LEU A 1 81 ? 1.916 -5.761 1.953 1.00 88.19 81 LEU A O 1
ATOM 623 N N . ASP A 1 82 ? 3.090 -7.493 2.767 1.00 91.69 82 ASP A N 1
ATOM 624 C CA . ASP A 1 82 ? 3.137 -7.016 4.147 1.00 91.69 82 ASP A CA 1
ATOM 625 C C . ASP A 1 82 ? 4.077 -5.807 4.276 1.00 91.69 82 ASP A C 1
ATOM 627 O O . ASP A 1 82 ? 4.999 -5.621 3.485 1.00 91.69 82 ASP A O 1
ATOM 631 N N . ALA A 1 83 ? 3.882 -4.987 5.314 1.00 88.75 83 ALA A N 1
ATOM 632 C CA . ALA A 1 83 ? 4.711 -3.805 5.590 1.00 88.75 83 ALA A CA 1
ATOM 633 C C . ALA A 1 83 ? 6.224 -4.074 5.681 1.00 88.75 83 ALA A C 1
ATOM 635 O O . ALA A 1 83 ? 7.011 -3.152 5.504 1.00 88.75 83 ALA A O 1
ATOM 636 N N . ALA A 1 84 ? 6.631 -5.307 5.986 1.00 91.94 84 ALA A N 1
ATOM 637 C CA . ALA A 1 84 ? 8.039 -5.690 6.062 1.00 91.94 84 ALA A CA 1
ATOM 638 C C . ALA A 1 84 ? 8.646 -6.053 4.695 1.00 91.94 84 ALA A C 1
ATOM 640 O O . ALA A 1 84 ? 9.858 -6.212 4.604 1.00 91.94 84 ALA A O 1
ATOM 641 N N . GLU A 1 85 ? 7.823 -6.226 3.657 1.00 91.38 85 GLU A N 1
ATOM 642 C CA . GLU A 1 85 ? 8.241 -6.692 2.327 1.00 91.38 85 GLU A CA 1
ATOM 643 C C . GLU A 1 85 ? 8.489 -5.541 1.342 1.00 91.38 85 GLU A C 1
ATOM 645 O O . GLU A 1 85 ? 8.974 -5.777 0.232 1.00 91.38 85 GLU A O 1
ATOM 650 N N . PHE A 1 86 ? 8.161 -4.305 1.733 1.00 90.06 86 PHE A N 1
ATOM 651 C CA . PHE A 1 86 ? 8.382 -3.113 0.926 1.00 90.06 86 PHE A CA 1
ATOM 652 C C . PHE A 1 86 ? 8.803 -1.906 1.765 1.00 90.06 86 PHE A C 1
ATOM 654 O O . PHE A 1 86 ? 8.424 -1.762 2.928 1.00 90.06 86 PHE A O 1
ATOM 661 N N . HIS A 1 87 ? 9.516 -0.978 1.134 1.00 88.50 87 HIS A N 1
ATOM 662 C CA . HIS A 1 87 ? 9.989 0.253 1.744 1.00 88.50 87 HIS A CA 1
ATOM 663 C C . HIS A 1 87 ? 9.841 1.434 0.783 1.00 88.50 87 HIS A C 1
ATOM 665 O O . HIS A 1 87 ? 10.193 1.365 -0.391 1.00 88.50 87 HIS A O 1
ATOM 671 N N . CYS A 1 88 ? 9.347 2.556 1.300 1.00 85.00 88 CYS A N 1
ATOM 672 C CA . CYS A 1 88 ? 9.394 3.836 0.596 1.00 85.00 88 CYS A CA 1
ATOM 673 C C . CYS A 1 88 ? 10.710 4.511 0.992 1.00 85.00 88 CYS A C 1
ATOM 675 O O . CYS A 1 88 ? 10.848 4.977 2.122 1.00 85.00 88 CYS A O 1
ATOM 677 N N . ARG A 1 89 ? 11.711 4.459 0.107 1.00 80.56 89 ARG A N 1
ATOM 678 C CA . ARG A 1 89 ? 13.089 4.867 0.433 1.00 80.56 89 ARG A CA 1
ATOM 679 C C . ARG A 1 89 ? 13.311 6.374 0.395 1.00 80.56 89 ARG A C 1
ATOM 681 O O . ARG A 1 89 ? 14.254 6.838 1.029 1.00 80.56 89 ARG A O 1
ATOM 688 N N . ASN A 1 90 ? 12.450 7.121 -0.297 1.00 82.31 90 ASN A N 1
ATOM 689 C CA . ASN A 1 90 ? 12.522 8.576 -0.304 1.00 82.31 90 ASN A CA 1
ATOM 690 C C . ASN A 1 90 ? 12.313 9.107 1.138 1.00 82.31 90 ASN A C 1
ATOM 692 O O . ASN A 1 90 ? 11.257 8.860 1.732 1.00 82.31 90 ASN A O 1
ATOM 696 N N . PRO A 1 91 ? 13.284 9.834 1.722 1.00 83.31 91 PRO A N 1
ATOM 697 C CA . PRO A 1 91 ? 13.191 10.327 3.097 1.00 83.31 91 PRO A CA 1
ATOM 698 C C . PRO A 1 91 ? 12.034 11.318 3.315 1.00 83.31 91 PRO A C 1
ATOM 700 O O . PRO A 1 91 ? 11.553 11.452 4.444 1.00 83.31 91 PRO A O 1
ATOM 703 N N . ALA A 1 92 ? 11.533 11.965 2.258 1.00 84.31 92 ALA A N 1
ATOM 704 C CA . ALA A 1 92 ? 10.382 12.863 2.314 1.00 84.31 92 ALA A CA 1
ATOM 705 C C . ALA A 1 92 ? 9.062 12.135 2.628 1.00 84.31 92 ALA A C 1
ATOM 707 O O . ALA A 1 92 ? 8.100 12.774 3.064 1.00 84.31 92 ALA A O 1
ATOM 708 N N . TRP A 1 93 ? 9.003 10.806 2.471 1.00 83.75 93 TRP A N 1
ATOM 709 C CA . TRP A 1 93 ? 7.765 10.035 2.611 1.00 83.75 93 TRP A CA 1
ATOM 710 C C . TRP A 1 93 ? 7.118 10.178 3.990 1.00 83.75 93 TRP A C 1
ATOM 712 O O . TRP A 1 93 ? 5.906 10.356 4.092 1.00 83.75 93 TRP A O 1
ATOM 722 N N . ASN A 1 94 ? 7.918 10.177 5.059 1.00 83.75 94 ASN A N 1
ATOM 723 C CA . ASN A 1 94 ? 7.393 10.319 6.419 1.00 83.75 94 ASN A CA 1
ATOM 724 C C . ASN A 1 94 ? 6.735 11.692 6.631 1.00 83.75 94 ASN A C 1
ATOM 726 O O . ASN A 1 94 ? 5.605 11.769 7.111 1.00 83.75 94 ASN A O 1
ATOM 730 N N . GLY A 1 95 ? 7.402 12.774 6.210 1.00 85.06 95 GLY A N 1
ATOM 731 C CA . GLY A 1 95 ? 6.849 14.130 6.307 1.00 85.06 95 GLY A CA 1
ATOM 732 C C . GLY A 1 95 ? 5.605 14.324 5.43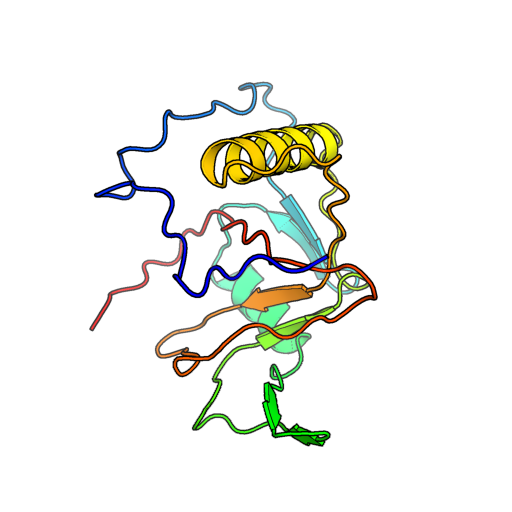4 1.00 85.06 95 GLY A C 1
ATOM 733 O O . GLY A 1 95 ? 4.646 14.991 5.840 1.00 85.06 95 GLY A O 1
ATOM 734 N N . TYR A 1 96 ? 5.589 13.691 4.260 1.00 83.50 96 TYR A N 1
ATOM 735 C CA . TYR A 1 96 ? 4.439 13.673 3.363 1.00 83.50 96 TYR A CA 1
ATOM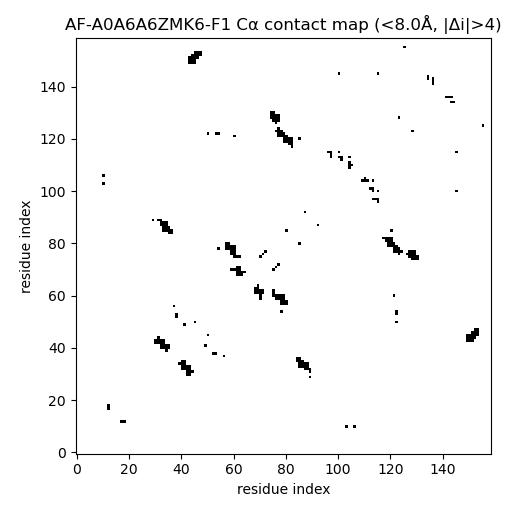 736 C C . TYR A 1 96 ? 3.229 12.959 3.990 1.00 83.50 96 TYR A C 1
ATOM 738 O O . TYR A 1 96 ? 2.143 13.540 4.072 1.00 83.50 96 TYR A O 1
ATOM 746 N N . LEU A 1 97 ? 3.415 11.741 4.514 1.00 85.12 97 LEU A N 1
ATOM 747 C CA . LEU A 1 97 ? 2.357 10.973 5.181 1.00 85.12 97 LEU A CA 1
ATOM 748 C C . LEU A 1 97 ? 1.811 11.690 6.421 1.00 85.12 97 LEU A C 1
ATOM 750 O O . LEU A 1 97 ? 0.594 11.723 6.618 1.00 85.12 97 LEU A O 1
ATOM 754 N N . ASP A 1 98 ? 2.679 12.312 7.219 1.00 86.06 98 ASP A N 1
ATOM 755 C CA . ASP A 1 98 ? 2.267 13.120 8.370 1.00 86.06 98 ASP A CA 1
ATOM 756 C C . ASP A 1 98 ? 1.397 14.306 7.951 1.00 86.06 98 ASP A C 1
ATOM 758 O O . ASP A 1 98 ? 0.397 14.622 8.604 1.00 86.06 98 ASP A O 1
ATOM 762 N N . THR A 1 99 ? 1.753 14.965 6.849 1.00 88.50 99 THR A N 1
ATOM 763 C CA . THR A 1 99 ? 0.981 16.086 6.304 1.00 88.50 99 THR A CA 1
ATOM 764 C C . THR A 1 99 ? -0.400 15.625 5.842 1.00 88.50 99 THR A C 1
ATOM 766 O O . THR A 1 99 ? -1.406 16.220 6.242 1.00 88.50 99 THR A O 1
ATOM 769 N N . LEU A 1 100 ? -0.470 14.528 5.079 1.00 87.31 100 LEU A N 1
ATOM 770 C CA . LEU A 1 100 ? -1.734 13.933 4.637 1.00 87.31 100 LEU A CA 1
ATOM 771 C C . LEU A 1 100 ? -2.613 13.508 5.817 1.00 87.31 100 LEU A C 1
ATOM 773 O O . LEU A 1 100 ? -3.812 13.795 5.837 1.00 87.31 100 LEU A O 1
ATOM 777 N N . ALA A 1 101 ? -2.030 12.863 6.827 1.00 88.12 101 ALA A N 1
ATOM 778 C CA . ALA A 1 101 ? -2.761 12.430 8.008 1.00 88.12 101 ALA A CA 1
ATOM 779 C C . ALA A 1 101 ? -3.327 13.618 8.792 1.00 88.12 101 ALA A C 1
ATOM 781 O O . ALA A 1 101 ? -4.509 13.613 9.130 1.00 88.12 101 ALA A O 1
ATOM 782 N N . LYS A 1 102 ? -2.537 14.674 9.022 1.00 87.94 102 LYS A N 1
ATOM 783 C CA . LYS A 1 102 ? -3.013 15.901 9.685 1.00 87.94 102 LYS A CA 1
ATOM 784 C C . LYS A 1 102 ? -4.162 16.555 8.922 1.00 87.94 102 LYS A C 1
ATOM 786 O O . LYS A 1 102 ? -5.147 16.967 9.535 1.00 87.94 102 LYS A O 1
ATOM 791 N N . GLN A 1 103 ? -4.069 16.631 7.594 1.00 88.69 103 GLN A N 1
ATOM 792 C CA . GLN A 1 103 ? -5.143 17.167 6.754 1.00 88.69 103 GLN A CA 1
ATOM 793 C C . GLN A 1 103 ? -6.415 16.314 6.846 1.00 88.69 103 GLN A C 1
ATOM 795 O O . GLN A 1 103 ? -7.503 16.862 7.034 1.00 88.69 103 GLN A O 1
ATOM 800 N N . ALA A 1 104 ? -6.284 14.986 6.782 1.00 88.19 104 ALA A N 1
ATOM 801 C CA . ALA A 1 104 ? -7.406 14.064 6.926 1.00 88.19 104 ALA A CA 1
ATOM 802 C C . ALA A 1 104 ? -8.068 14.179 8.310 1.00 88.19 104 ALA A C 1
ATOM 804 O O . ALA A 1 104 ? -9.292 14.269 8.398 1.00 88.19 104 ALA A O 1
ATOM 805 N N . LEU A 1 105 ? -7.276 14.249 9.386 1.00 87.44 105 LEU A N 1
ATOM 806 C CA . LEU A 1 105 ? -7.781 14.414 10.753 1.00 87.44 105 LEU A CA 1
ATOM 807 C C . LEU A 1 105 ? -8.508 15.739 10.936 1.00 87.44 105 LEU A C 1
ATOM 809 O O . LEU A 1 105 ? -9.622 15.756 11.459 1.00 87.44 105 LEU A O 1
ATOM 813 N N . LYS A 1 106 ? -7.934 16.831 10.423 1.00 89.00 106 LYS A N 1
ATOM 814 C CA . LYS A 1 106 ? -8.586 18.142 10.419 1.00 89.00 106 LYS A CA 1
ATOM 815 C C . LYS A 1 106 ? -9.921 18.097 9.674 1.00 89.00 106 LYS A C 1
ATOM 817 O O . LYS A 1 106 ? -10.918 18.589 10.192 1.00 89.00 106 LYS A O 1
ATOM 822 N N . GLY A 1 107 ? -9.963 17.474 8.494 1.00 88.81 107 GLY A N 1
ATOM 823 C CA . GLY A 1 107 ? -11.196 17.298 7.716 1.00 88.81 107 GLY A CA 1
ATOM 824 C C . GLY A 1 107 ? -12.255 16.442 8.422 1.00 88.81 107 GLY A C 1
ATOM 825 O O . GLY A 1 107 ? -13.447 16.612 8.180 1.00 88.81 107 GLY A O 1
ATOM 826 N N . LEU A 1 108 ? -11.827 15.558 9.324 1.00 87.19 108 LEU A N 1
ATOM 827 C CA . LEU A 1 108 ? -12.691 14.737 10.171 1.00 87.19 108 LEU A CA 1
ATOM 828 C C . LEU A 1 108 ? -13.075 15.405 11.502 1.00 87.19 108 LEU A C 1
ATOM 830 O O . LEU A 1 108 ? -13.861 14.824 12.250 1.00 87.19 108 LEU A O 1
ATOM 834 N N . GLY A 1 109 ? -12.539 16.591 11.810 1.00 90.75 109 GLY A N 1
ATOM 835 C CA . GLY A 1 109 ? -12.736 17.261 13.099 1.00 90.75 109 GLY A CA 1
ATOM 836 C C . GLY A 1 109 ? -12.068 16.533 14.271 1.00 90.75 109 GLY A C 1
ATOM 837 O O . GLY A 1 109 ? -12.578 16.568 15.388 1.00 90.75 109 GLY A O 1
ATOM 838 N N . VAL A 1 110 ? -10.966 15.823 14.016 1.00 87.56 110 VAL A N 1
ATOM 839 C CA . VAL A 1 110 ? -10.220 15.058 15.022 1.00 87.56 110 VAL A CA 1
ATOM 840 C C . VAL A 1 110 ? -8.987 15.844 15.462 1.00 87.56 110 VAL A C 1
ATOM 842 O O . VAL A 1 110 ? -8.087 16.100 14.666 1.00 87.56 110 VAL A O 1
ATOM 845 N N . GLU A 1 111 ? -8.919 16.172 16.751 1.00 84.81 111 GLU A N 1
ATOM 846 C CA . GLU A 1 111 ? -7.804 16.892 17.385 1.00 84.81 111 GLU A CA 1
ATOM 847 C C . GLU A 1 111 ? -6.846 15.922 18.098 1.00 84.81 111 GLU A C 1
ATOM 849 O O . GLU A 1 111 ? -6.596 16.018 19.298 1.00 84.81 111 GLU A O 1
ATOM 854 N N . LEU A 1 112 ? -6.343 14.925 17.369 1.00 80.56 112 LEU A N 1
ATOM 855 C CA . LEU A 1 112 ? -5.372 13.952 17.880 1.00 80.56 112 LEU A CA 1
ATOM 856 C C . LEU A 1 112 ? -4.067 14.031 17.090 1.00 80.56 112 LEU A C 1
ATOM 858 O O . LEU A 1 112 ? -4.050 14.436 15.928 1.00 80.56 112 LEU A O 1
ATOM 862 N N . LEU A 1 113 ? -2.971 13.599 17.717 1.00 80.44 113 LEU A N 1
ATOM 863 C CA . LEU A 1 113 ? -1.707 13.399 17.016 1.00 80.44 113 LEU A CA 1
ATOM 864 C C . LEU A 1 113 ? -1.852 12.247 16.013 1.00 80.44 113 LEU A C 1
ATOM 866 O O . LEU A 1 113 ? -2.377 11.183 16.346 1.00 80.44 113 LEU A O 1
ATOM 870 N N . SER A 1 114 ? -1.376 12.455 14.786 1.00 77.69 114 SER A N 1
ATOM 871 C CA . SER A 1 114 ? -1.283 11.396 13.786 1.00 77.69 114 SER A CA 1
ATOM 872 C C . SER A 1 114 ? -0.152 10.435 14.147 1.00 77.69 114 SER A C 1
ATOM 874 O O . SER A 1 114 ? 0.978 10.860 14.365 1.00 77.69 114 SER A O 1
ATOM 876 N N . ASN A 1 115 ? -0.451 9.139 14.173 1.00 84.69 115 ASN A N 1
ATOM 877 C CA . ASN A 1 115 ? 0.542 8.068 14.202 1.00 84.69 115 ASN A CA 1
ATOM 878 C C . ASN A 1 115 ? 0.214 7.119 13.048 1.00 84.69 115 ASN A C 1
ATOM 880 O O . ASN A 1 115 ? -0.664 6.262 13.173 1.00 84.69 115 ASN A O 1
ATOM 884 N N . VAL A 1 116 ? 0.842 7.348 11.896 1.00 85.62 116 VAL A N 1
ATOM 885 C CA . VAL A 1 116 ? 0.635 6.540 10.691 1.00 85.62 116 VAL A CA 1
ATOM 886 C C . VAL A 1 116 ? 1.670 5.429 10.674 1.00 85.62 116 VAL A C 1
ATOM 888 O O . VAL A 1 116 ? 2.863 5.687 10.790 1.00 85.62 116 VAL A O 1
ATOM 891 N N . GLN A 1 117 ? 1.214 4.191 10.508 1.00 85.00 117 GLN A N 1
ATOM 892 C CA . GLN A 1 117 ? 2.089 3.028 10.409 1.00 85.00 117 GLN A CA 1
ATOM 893 C C . GLN A 1 117 ? 1.819 2.299 9.092 1.00 85.00 117 GLN A C 1
ATOM 895 O O . GLN A 1 117 ? 0.649 2.076 8.758 1.00 85.00 117 GLN A O 1
ATOM 900 N N . PRO A 1 118 ? 2.863 1.915 8.334 1.00 86.62 118 PRO A N 1
ATOM 901 C CA . PRO A 1 118 ? 2.697 1.040 7.184 1.00 86.62 118 PRO A CA 1
ATOM 902 C C . PRO A 1 118 ? 2.041 -0.274 7.611 1.00 86.62 118 PRO A C 1
ATOM 904 O O . PRO A 1 118 ? 2.410 -0.856 8.629 1.00 86.62 118 PRO A O 1
ATOM 907 N N . TYR A 1 119 ? 1.075 -0.750 6.825 1.00 88.12 119 TYR A N 1
ATOM 908 C CA . TYR A 1 119 ? 0.404 -2.026 7.089 1.00 88.12 119 TYR A CA 1
ATOM 909 C C . TYR A 1 119 ? 0.611 -3.028 5.957 1.00 88.12 119 TYR A C 1
ATOM 911 O O . TYR A 1 119 ? 1.165 -4.103 6.174 1.00 88.12 119 TYR A O 1
ATOM 919 N N . LYS A 1 120 ? 0.177 -2.676 4.745 1.00 90.44 120 LYS A N 1
ATOM 920 C CA . LYS A 1 120 ? 0.353 -3.501 3.550 1.00 90.44 120 LYS A CA 1
ATOM 921 C C . LYS A 1 120 ? 0.250 -2.679 2.277 1.00 90.44 120 LYS A C 1
ATOM 923 O O . LYS A 1 120 ? -0.451 -1.667 2.257 1.00 90.44 120 LYS A O 1
ATOM 928 N N . SER A 1 121 ? 0.886 -3.164 1.220 1.00 91.31 121 SER A N 1
ATOM 929 C CA . SER A 1 121 ? 0.713 -2.673 -0.144 1.00 91.31 121 SER A CA 1
ATOM 930 C C . SER A 1 121 ? -0.213 -3.617 -0.902 1.00 91.31 121 SER A C 1
ATOM 932 O O . SER A 1 121 ? -0.105 -4.834 -0.757 1.00 91.31 121 SER A O 1
ATOM 934 N N . LEU A 1 122 ? -1.155 -3.071 -1.674 1.00 90.69 122 LEU A N 1
ATOM 935 C CA . LEU A 1 122 ? -2.134 -3.848 -2.432 1.00 90.69 122 LEU A CA 1
ATOM 936 C C . LEU A 1 122 ? -1.941 -3.638 -3.927 1.00 90.69 122 LEU A C 1
ATOM 938 O O . LEU A 1 122 ? -1.963 -2.503 -4.397 1.00 90.69 122 LEU A O 1
ATOM 942 N N . LEU A 1 123 ? -1.865 -4.735 -4.676 1.00 88.62 123 LEU A N 1
ATOM 943 C CA . LEU A 1 123 ? -1.865 -4.705 -6.133 1.00 88.62 123 LEU A CA 1
ATOM 944 C C . LEU A 1 123 ? -3.238 -5.136 -6.659 1.00 88.62 123 LEU A C 1
ATOM 946 O O . LEU A 1 123 ? -3.727 -6.235 -6.371 1.00 88.62 123 LEU A O 1
ATOM 950 N N . TYR A 1 124 ? -3.850 -4.257 -7.451 1.00 86.56 124 TYR A N 1
ATOM 951 C CA . TYR A 1 124 ? -5.102 -4.506 -8.158 1.00 86.56 124 TYR A CA 1
ATOM 952 C C . TYR A 1 124 ? -4.795 -4.729 -9.638 1.00 86.56 124 TYR A C 1
ATOM 954 O O . TYR A 1 124 ? -4.400 -3.810 -10.349 1.00 86.56 124 TYR A O 1
ATOM 962 N N . GLY A 1 125 ? -4.971 -5.966 -10.098 1.00 82.12 125 GLY A N 1
ATOM 963 C CA . GLY A 1 125 ? -4.905 -6.298 -11.520 1.00 82.12 125 GLY A CA 1
ATOM 964 C C . GLY A 1 125 ? -6.247 -6.090 -12.235 1.00 82.12 125 GLY A C 1
ATOM 965 O O . GLY A 1 125 ? -7.240 -5.702 -11.616 1.00 82.12 125 GLY A O 1
ATOM 966 N N . PRO A 1 126 ? -6.323 -6.403 -13.537 1.00 78.56 126 PRO A N 1
ATOM 967 C CA . PRO A 1 126 ? -7.576 -6.350 -14.285 1.00 78.56 126 PRO A CA 1
ATOM 968 C C . PRO A 1 126 ? -8.696 -7.175 -13.627 1.00 78.56 126 PRO A C 1
ATOM 970 O O . PRO A 1 126 ? -8.514 -8.347 -13.282 1.00 78.56 126 PRO A O 1
ATOM 973 N N . GLY A 1 127 ? -9.863 -6.552 -13.437 1.00 79.88 127 GLY A N 1
ATOM 974 C CA . GLY A 1 127 ? -11.023 -7.173 -12.786 1.00 79.88 127 GLY A CA 1
ATOM 975 C C . GLY A 1 127 ? -10.830 -7.488 -11.296 1.00 79.88 127 GLY A C 1
ATOM 976 O O . GLY A 1 127 ? -11.601 -8.272 -10.740 1.00 79.88 127 GLY A O 1
ATOM 977 N N . ALA A 1 128 ? -9.794 -6.940 -10.653 1.00 81.25 128 ALA A N 1
ATOM 978 C CA . ALA A 1 128 ? -9.618 -6.997 -9.208 1.00 81.25 128 ALA A CA 1
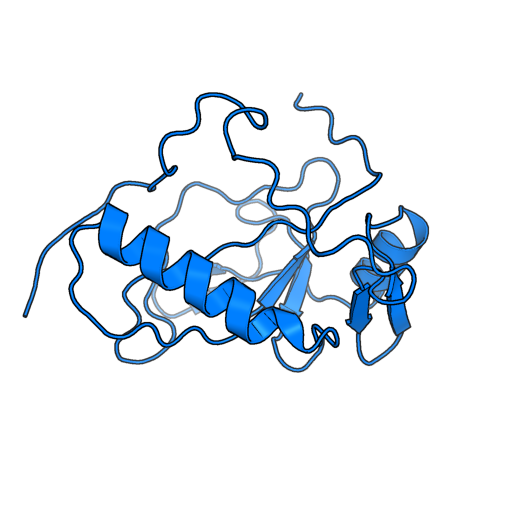ATOM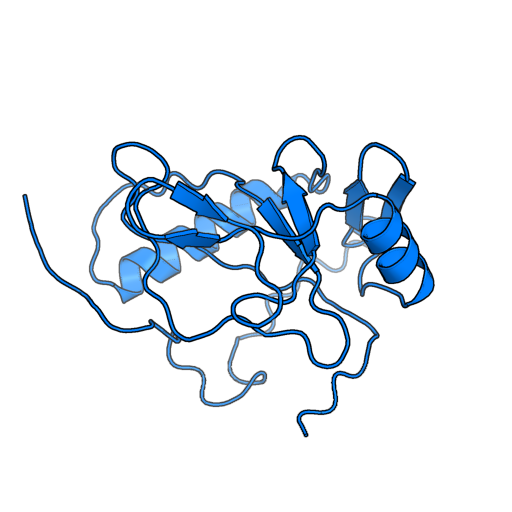 979 C C . ALA A 1 128 ? -10.702 -6.177 -8.502 1.00 81.25 128 ALA A C 1
ATOM 981 O O . ALA A 1 128 ? -11.079 -5.095 -8.948 1.00 81.25 128 ALA A O 1
ATOM 982 N N . PHE A 1 129 ? -11.184 -6.678 -7.371 1.00 82.44 129 PHE A N 1
ATOM 983 C CA . PHE A 1 129 ? -12.173 -5.982 -6.559 1.00 82.44 129 PHE A CA 1
ATOM 984 C C . PHE A 1 129 ? -12.046 -6.382 -5.095 1.00 82.44 129 PHE A C 1
ATOM 986 O O . PHE A 1 129 ? -11.454 -7.406 -4.749 1.00 82.44 129 PHE A O 1
ATOM 993 N N . PHE A 1 130 ? -12.674 -5.592 -4.234 1.00 85.75 130 PHE A N 1
ATOM 994 C CA . PHE A 1 130 ? -13.006 -5.996 -2.879 1.00 85.75 130 PHE A CA 1
ATOM 995 C C . PHE A 1 130 ? -14.438 -5.544 -2.603 1.00 85.75 130 PHE A C 1
ATOM 997 O O . PHE A 1 130 ? -14.763 -4.366 -2.771 1.00 85.75 130 PHE A O 1
ATOM 1004 N N . LYS A 1 131 ? -15.316 -6.483 -2.229 1.00 85.38 131 LYS A N 1
ATOM 1005 C CA . LYS A 1 131 ? -16.703 -6.174 -1.859 1.00 85.38 131 LYS A CA 1
ATOM 1006 C C . LYS A 1 131 ? -16.757 -5.093 -0.778 1.00 85.38 131 LYS A C 1
ATOM 1008 O O . LYS A 1 131 ? -15.833 -4.943 0.021 1.00 85.38 131 LYS A O 1
ATOM 1013 N N . VAL A 1 132 ? -17.863 -4.348 -0.752 1.00 84.19 132 VAL A N 1
ATOM 1014 C CA . VAL A 1 132 ? -18.111 -3.316 0.262 1.00 84.19 132 VAL A CA 1
ATOM 1015 C C . VAL A 1 132 ? -17.939 -3.922 1.652 1.00 84.19 132 VAL A C 1
ATOM 1017 O O . VAL A 1 132 ? -18.579 -4.913 1.994 1.00 84.19 132 VAL A O 1
ATOM 1020 N N . HIS A 1 133 ? -17.065 -3.313 2.441 1.00 81.00 133 HIS A N 1
ATOM 1021 C CA . HIS A 1 133 ? -16.728 -3.754 3.784 1.00 81.00 133 HIS A CA 1
ATOM 1022 C C . HIS A 1 133 ? -16.470 -2.541 4.674 1.00 81.00 133 HIS A C 1
ATOM 1024 O O . HIS A 1 133 ? -16.400 -1.397 4.215 1.00 81.00 133 HIS A O 1
ATOM 1030 N N . ARG A 1 134 ? -16.346 -2.816 5.969 1.00 83.12 134 ARG A N 1
ATOM 1031 C CA . ARG A 1 134 ? -15.883 -1.862 6.963 1.00 83.12 134 ARG A CA 1
ATOM 1032 C C . ARG A 1 134 ? -14.523 -2.324 7.462 1.00 83.12 134 ARG A C 1
ATOM 1034 O O . ARG A 1 134 ? -14.392 -3.477 7.872 1.00 83.12 134 ARG A O 1
ATOM 1041 N N . ASP A 1 135 ? -13.560 -1.415 7.469 1.00 81.88 135 ASP A N 1
ATOM 1042 C CA . ASP A 1 135 ? -12.266 -1.674 8.085 1.00 81.88 135 ASP A CA 1
ATOM 1043 C C . ASP A 1 135 ? -12.439 -1.948 9.578 1.00 81.88 135 ASP A C 1
ATOM 1045 O O . ASP A 1 135 ? -13.178 -1.259 10.290 1.00 81.88 135 ASP A O 1
ATOM 1049 N N . MET A 1 136 ? -11.767 -2.999 10.034 1.00 81.94 136 MET A N 1
ATOM 1050 C CA . MET A 1 136 ? -11.669 -3.330 11.448 1.00 81.94 136 MET A CA 1
ATOM 1051 C C . MET A 1 136 ? -10.363 -2.782 12.002 1.00 81.94 136 MET A C 1
ATOM 1053 O O . MET A 1 136 ? -9.367 -2.702 11.283 1.00 81.94 136 MET A O 1
ATOM 1057 N N . GLU A 1 137 ? -10.375 -2.480 13.293 1.00 86.06 137 GLU A N 1
ATOM 1058 C CA . GLU A 1 137 ? -9.181 -2.165 14.065 1.00 86.06 137 GLU A CA 1
ATOM 1059 C C . GLU A 1 137 ? -8.151 -3.300 13.924 1.00 86.06 137 GLU A C 1
ATOM 1061 O O . GLU A 1 137 ? -8.475 -4.474 14.119 1.00 86.06 137 GLU A O 1
ATOM 1066 N N . LYS A 1 138 ? -6.929 -2.956 13.504 1.00 83.94 138 LYS A N 1
ATOM 1067 C CA . LYS A 1 138 ? -5.815 -3.907 13.324 1.00 83.94 138 LYS A CA 1
ATOM 1068 C C . LYS A 1 138 ? -4.780 -3.824 14.434 1.00 83.94 138 LYS A C 1
ATOM 1070 O O . LYS A 1 138 ? -4.121 -4.817 14.720 1.00 83.94 138 LYS A O 1
ATOM 1075 N N . ILE A 1 139 ? -4.677 -2.660 15.062 1.00 84.50 139 ILE A N 1
ATOM 1076 C CA . ILE A 1 139 ? -3.837 -2.394 16.225 1.00 84.50 139 ILE A CA 1
ATOM 1077 C C . ILE A 1 139 ? -4.662 -1.606 17.248 1.00 84.50 139 ILE A C 1
ATOM 1079 O O . ILE A 1 139 ? -5.502 -0.806 16.825 1.00 84.50 139 ILE A O 1
ATOM 1083 N N . PRO A 1 140 ? -4.442 -1.797 18.562 1.00 86.12 140 PRO A N 1
ATOM 1084 C CA . PRO A 1 140 ? -5.153 -1.046 19.590 1.00 86.12 140 PRO A CA 1
ATOM 1085 C C . PRO A 1 140 ? -5.063 0.468 19.365 1.00 86.12 140 PRO A C 1
ATOM 1087 O O . PRO A 1 140 ? -3.975 1.023 19.230 1.00 86.12 140 PRO A O 1
ATOM 1090 N N . GLY A 1 141 ? -6.212 1.136 19.333 1.00 85.31 141 GLY A N 1
ATOM 1091 C CA . GLY A 1 141 ? -6.328 2.569 19.081 1.00 85.31 141 GLY A CA 1
ATOM 1092 C C . GLY A 1 141 ? -6.425 2.960 17.602 1.00 85.31 141 GLY A C 1
ATOM 1093 O O . GLY A 1 141 ? -6.570 4.151 17.320 1.00 85.31 141 GLY A O 1
ATOM 1094 N N . MET A 1 142 ? -6.395 2.014 16.652 1.00 87.00 142 MET A N 1
ATOM 1095 C CA . MET A 1 142 ? -6.639 2.326 15.238 1.00 87.00 142 MET A CA 1
ATOM 1096 C C . MET A 1 142 ? -8.099 2.742 15.032 1.00 87.00 142 MET A C 1
ATOM 1098 O O . MET A 1 142 ? -9.033 1.987 15.295 1.00 87.00 142 MET A O 1
ATOM 1102 N N . PHE A 1 143 ? -8.294 3.938 14.482 1.00 83.62 143 PHE A N 1
ATOM 1103 C CA . PHE A 1 143 ? -9.621 4.496 14.202 1.00 83.62 143 PHE A CA 1
ATOM 1104 C C . PHE A 1 143 ? -9.886 4.722 12.708 1.00 83.62 143 PHE A C 1
ATOM 1106 O O . PHE A 1 143 ? -11.006 5.072 12.334 1.00 83.62 143 PHE A O 1
ATOM 1113 N N . GLY A 1 144 ? -8.886 4.522 11.849 1.00 86.88 144 GLY A N 1
ATOM 1114 C CA . GLY A 1 144 ? -9.022 4.709 10.411 1.00 86.88 144 GLY A CA 1
ATOM 1115 C C . GLY A 1 144 ? -7.831 4.175 9.627 1.00 86.88 144 GLY A C 1
ATOM 1116 O O . GLY A 1 144 ? -6.803 3.817 10.199 1.00 86.88 144 GLY A O 1
ATOM 1117 N N . THR A 1 145 ? -7.998 4.145 8.308 1.00 86.62 145 THR A N 1
ATOM 1118 C CA . THR A 1 145 ? -6.991 3.703 7.340 1.00 86.62 145 THR A CA 1
ATOM 1119 C C . THR A 1 145 ? -6.677 4.868 6.410 1.00 86.62 145 THR A C 1
ATOM 1121 O O . THR A 1 145 ? -7.590 5.426 5.799 1.00 86.62 145 THR A O 1
ATOM 1124 N N . LEU A 1 146 ? -5.399 5.227 6.284 1.00 88.88 146 LEU A N 1
ATOM 1125 C CA . LEU A 1 146 ? -4.922 6.139 5.246 1.00 88.88 146 LEU A CA 1
ATOM 1126 C C . LEU A 1 146 ? -4.507 5.303 4.032 1.00 88.88 146 LEU A C 1
ATOM 1128 O O . LEU A 1 146 ? -3.649 4.432 4.152 1.00 88.88 146 LEU A O 1
ATOM 1132 N N . VAL A 1 147 ? -5.126 5.553 2.879 1.00 88.06 147 VAL A N 1
ATOM 1133 C CA . VAL A 1 147 ? -4.797 4.871 1.620 1.00 88.06 147 VAL A CA 1
ATOM 1134 C C . VAL A 1 147 ? -4.104 5.865 0.700 1.00 88.06 147 VAL A C 1
ATOM 1136 O O . VAL A 1 147 ? -4.685 6.894 0.363 1.00 88.06 147 VAL A O 1
ATOM 1139 N N . VAL A 1 148 ? -2.879 5.539 0.292 1.00 85.38 148 VAL A N 1
ATOM 1140 C CA . VAL A 1 148 ? -2.105 6.304 -0.691 1.00 85.38 148 VAL A CA 1
ATOM 1141 C C . VAL A 1 148 ? -2.059 5.504 -1.986 1.00 85.38 148 VAL A C 1
ATOM 1143 O O . VAL A 1 148 ? -1.734 4.317 -1.971 1.00 85.38 148 VAL A O 1
ATOM 1146 N N . TYR A 1 149 ? -2.417 6.144 -3.096 1.00 85.19 149 TYR A N 1
ATOM 1147 C CA . TYR A 1 149 ? -2.323 5.548 -4.424 1.00 85.19 149 TYR A CA 1
ATOM 1148 C C . TYR A 1 149 ? -0.982 5.921 -5.039 1.00 85.19 149 TYR A C 1
ATOM 1150 O O . TYR A 1 149 ? -0.646 7.098 -5.107 1.00 85.19 149 TYR A O 1
ATOM 1158 N N . LEU A 1 150 ? -0.236 4.913 -5.480 1.00 84.25 150 LEU A N 1
ATOM 1159 C CA . LEU A 1 150 ? 1.018 5.105 -6.198 1.00 84.25 150 LEU A CA 1
ATOM 1160 C C . LEU A 1 150 ? 0.739 5.220 -7.697 1.00 84.25 150 LEU A C 1
ATOM 1162 O O . LEU A 1 150 ? -0.126 4.517 -8.231 1.00 84.25 150 LEU A O 1
ATOM 1166 N N . SER A 1 151 ? 1.482 6.096 -8.366 1.00 83.94 151 SER A N 1
ATOM 1167 C CA . SER A 1 151 ? 1.373 6.328 -9.806 1.00 83.94 151 SER A CA 1
ATOM 1168 C C . SER A 1 151 ? 1.568 5.028 -10.595 1.00 83.94 151 SER A C 1
ATOM 1170 O O . SER A 1 151 ? 2.423 4.209 -10.261 1.00 83.94 151 SER A O 1
ATOM 1172 N N . SER A 1 152 ? 0.802 4.827 -11.673 1.00 79.56 152 SER A N 1
ATOM 1173 C CA . SER A 1 152 ? 0.947 3.675 -12.573 1.00 79.56 152 SER A CA 1
ATOM 1174 C C . SER A 1 152 ? 0.798 4.074 -14.038 1.00 79.56 152 SER A C 1
ATOM 1176 O O . SER A 1 152 ? -0.030 4.915 -14.375 1.00 79.56 152 SER A O 1
ATOM 1178 N N . THR A 1 153 ? 1.580 3.438 -14.915 1.00 79.94 153 THR A N 1
ATOM 1179 C CA . THR A 1 153 ? 1.414 3.540 -16.379 1.00 79.94 153 THR A CA 1
ATOM 1180 C C . THR A 1 153 ? 0.289 2.645 -16.909 1.00 79.94 153 THR A C 1
ATOM 1182 O O . THR A 1 153 ? -0.081 2.725 -18.082 1.00 79.94 153 THR A O 1
ATOM 1185 N N . LEU A 1 154 ? -0.263 1.768 -16.064 1.00 73.38 154 LEU A N 1
ATOM 1186 C CA . LEU A 1 154 ? -1.320 0.841 -16.440 1.00 73.38 154 LEU A CA 1
ATOM 1187 C C . LEU A 1 154 ? -2.647 1.587 -16.580 1.00 73.38 154 LEU A C 1
ATOM 1189 O O . LEU A 1 154 ? -3.188 2.132 -15.620 1.00 73.38 154 LEU A O 1
ATOM 1193 N N . VAL A 1 155 ? -3.215 1.555 -17.781 1.00 62.91 155 VAL A N 1
ATOM 1194 C CA . VAL A 1 155 ? -4.545 2.112 -18.031 1.00 62.91 155 VAL A CA 1
ATOM 1195 C C . VAL A 1 155 ? -5.595 1.126 -17.526 1.00 62.91 155 VAL A C 1
ATOM 1197 O O . VAL A 1 155 ? -5.935 0.152 -18.203 1.00 62.91 155 VAL A O 1
ATOM 1200 N N . VAL A 1 156 ? -6.134 1.379 -16.336 1.00 54.38 156 VAL A N 1
ATOM 1201 C CA . VAL A 1 156 ? -7.301 0.650 -15.832 1.00 54.38 156 VAL A CA 1
ATOM 1202 C C . VAL A 1 156 ? -8.540 1.212 -16.523 1.00 54.38 156 VAL A C 1
ATOM 1204 O O . VAL A 1 156 ? -9.019 2.295 -16.193 1.00 54.38 156 VAL A O 1
ATOM 1207 N N . ARG A 1 157 ? -9.066 0.492 -17.518 1.00 42.75 157 ARG A N 1
ATOM 1208 C CA . ARG A 1 157 ? -10.381 0.807 -18.087 1.00 42.75 157 ARG A CA 1
ATOM 1209 C C . ARG A 1 157 ? -11.447 0.307 -17.116 1.00 42.75 157 ARG A C 1
ATOM 1211 O O . ARG A 1 157 ? -11.575 -0.900 -16.926 1.00 42.75 157 ARG A O 1
ATOM 1218 N N . CYS A 1 158 ? -12.191 1.222 -16.500 1.00 33.44 158 CYS A N 1
ATOM 1219 C CA . CYS A 1 158 ? -13.423 0.869 -15.801 1.00 33.44 158 CYS A CA 1
ATOM 1220 C C . CYS A 1 158 ? -14.413 0.318 -16.838 1.00 33.44 158 CYS A C 1
ATOM 1222 O O . CYS A 1 158 ? -14.842 1.060 -17.721 1.00 33.44 158 CYS A O 1
ATOM 1224 N N . THR A 1 159 ? -14.713 -0.976 -16.763 1.00 33.38 159 THR A N 1
ATOM 1225 C CA . THR A 1 159 ? -15.835 -1.613 -17.471 1.00 33.38 159 THR A CA 1
ATOM 1226 C C . THR A 1 159 ? -17.057 -1.653 -16.579 1.00 33.38 159 THR A C 1
ATOM 1228 O O . THR A 1 159 ? -16.860 -1.982 -15.385 1.00 33.38 159 THR A O 1
#

Secondary structure (DSSP, 8-state):
------S----S-SSTT-S--------TT---EEEETTTEEEESSBPHHHHHHHHHHPEEPPEEETTEEE--TTTB--EEEETTSEEE--THHHHHHHHHHHHHHHHTT--S-------EEEE--TT--B-S--PPPSSTT-------PPPBS------

Foldseek 3Di:
DDDDDPDPPPVDDPDPPRPDPPPPPPPVPQFFWKQFPPPGIQGPPGEPVVLVVCVVPFAQAWDDDPPDTGRDQVAFGKTKDFPVRMDRPRPCVVVVVQVVQVVVCVVVVHPDRDDDDGGMDIRADAPGDHPDDDDDDPDPPDDDDDDDDTRHPDDHDDD

Solvent-accessible surface area (backbone atoms only — not comparable to full-atom values): 10582 Å² total; per-residue (Å²): 136,92,81,90,78,94,63,90,77,70,73,91,54,98,47,95,76,65,60,78,84,76,75,71,74,90,54,95,82,68,72,56,43,41,33,27,79,91,81,42,78,38,60,54,52,34,42,70,69,56,50,51,58,48,58,74,74,34,43,75,36,60,47,78,58,88,94,44,78,45,79,47,66,93,51,30,34,37,32,30,38,52,44,89,47,46,43,72,73,58,80,61,51,62,62,49,52,52,50,52,44,49,52,53,31,54,77,68,74,46,95,66,87,78,82,89,72,84,61,63,50,75,49,75,58,91,92,41,50,65,62,94,79,77,90,70,72,86,48,96,87,51,88,78,82,91,85,84,85,77,59,57,69,67,83,81,76,89,126

Nearest PDB structures (foldseek):
  4iw3-assembly2_J  TM=5.552E-01  e=2.137E-01  Pseudomonas putida KT2440
  6t8m-assembly2_B  TM=5.436E-01  e=1.669E+00  Dictyostelium discoideum
  6zj3-assembly1_Lh  TM=3.031E-01  e=1.135E+00  Euglena gracilis

Sequence (159 aa):
MKARVNRKVMAGYRSFTDLPPIIISDDEDDAESLDVNVIGTVGLPLSLRDAQAIASIAKRSPFGKGVETVIDESVRKTWELDAAEFHCRNPAWNGYLDTLAKQALKGLGVELLSNVQPYKSLLYGPGAFFKVHRDMEKIPGMFGTLVVYLSSTLVVRCT

Radius of gyration: 16.93 Å; Cα contacts (8 Å, |Δi|>4): 161; chains: 1; bounding box: 37×37×43 Å

pLDDT: mean 74.64, std 23.0, range [21.39, 93.62]

Mean predicted aligned error: 9.96 Å

Organism: NCBI:txid1469910

=== Feature glossary ===
Legend for the data blocks above and below:

— What the protein is —

Sequence gives the chain of amino acids in standard one-letter code (A=alanine, C=cysteine, …, Y=tyrosine), read N→C. It is the only feature that is directly encoded by the gene; all structural features are derived from the folded form of this sequence.

The annotation block draws on four external resources. InterPro: which protein families and domains the sequence belongs to. GO: standardized terms for what the protein does, what process it participates in, and where in the cell it acts. CATH: which structural fold it has in the CATH hierarchy. Organism: the species of origin.

— Where its atoms are —

Atomic coordinates in PDBx/mmCIF format — the same representation the Protein Data Bank distributes. Each line of the _atom_site loop places one backbone atom in Cartesian space (units: ångströms, origin: arbitrary).

Six rendered views show the 3D structure from the faces of a cube — i.e. along ±x, ±y, ±z. Rendering representation is drawn randomly per protein from cartoon (secondary-structure ribbons), sticks (backbone bonds), or molecular surface; coloring is either N→C rainbow (blue at the N-terminus through red at the C-terminus) or one color per chain.

— Local backbone conformation —

DSSP 8-state secondary structure assigns each residue one of H (α-helix), G (3₁₀-helix), I (π-helix), E (extended β-strand), B (isolated β-bridge), T (hydrogen-bonded turn), S (bend), or '-' (coil). The assignment is computed from backbone hydrogen-bond geometry via the Kabsch–Sander algorithm.

P-SEA three-state annotation labels each residue as helix, strand, or coil based purely on the geometry of the Cα trace. It serves as a fallback when the full backbone (and thus DSSP) is unavailable.

φ (phi) and ψ (psi) are the two rotatable backbone dihedrals per residue: φ is the C(i-1)–N–Cα–C torsion, ψ is the N–Cα–C–N(i+1) torsion, both in degrees on (−180°, 180°]. α-helical residues cluster near (−60°, −45°); β-strand residues near (−120°, +130°). A Ramachandran plot is simply a scatter of (φ, ψ) for every residue.

— Global shape and packing —

Radius of gyration (Rg) is the root-mean-square distance of Cα atoms from their centroid — a single number for overall size and compactness. A globular domain of N residues has Rg ≈ 2.2·N^0.38 Å; an extended or disordered chain has a much larger Rg. The Cα contact count is the number of residue pairs whose Cα atoms are within 8 Å and are more than four positions apart in sequence — a standard proxy for tertiary packing density. The bounding box is the smallest axis-aligned box enclosing all Cα atoms.

Accessible surface area quantifies burial. A residue with SASA near zero is packed into the hydrophobic core; one with SASA >100 Å² sits on the surface. Computed here via the Shrake–Rupley numerical algorithm with a 1.4 Å probe.

The contact map is a binary N×N matrix image: pixel (i, j) is dark where Cα_i and Cα_j are within 8 Å and |i−j|>4. Because the |i−j|>4 filter removes local helical contacts, off-diagonal stripes parallel to the main diagonal indicate parallel β-sheets; stripes perpendicular to it indicate antiparallel β-sheets. The Ramachandran plot scatters every residue's (φ, ψ) pair against the sterically allowed regions. The PAE heatmap renders the predicted-aligned-error matrix.

— Structural neighborhood —

A 3Di character summarizes, for each residue, the relative orientation of the Cα frame of its nearest spatial neighbor. Because it encodes fold topology rather than chemistry, 3Di alignments detect remote structural similarity that sequence alignment misses.

Structural nearest neighbors (via Foldseek easy-search vs the PDB). Reported per hit: target PDB id, E-value, and alignment TM-score. A TM-score above ~0.5 is the conventional threshold for 'same fold'.

— Confidence and disorder —

For AlphaFold models, the B-factor field carries pLDDT — the model's own estimate of local accuracy on a 0–100 scale. Regions with pLDDT<50 should be treated as essentially unmodeled; they often correspond to intrinsically disordered segments.

B-factor (Debye–Waller factor) reflects atomic displacement in the crystal lattice. It is an experimental observable (units Å²), not a prediction; low values mean the atom is pinned down, high values mean it moves or is heterogeneous across the crystal.

Predicted Aligned Error (PAE)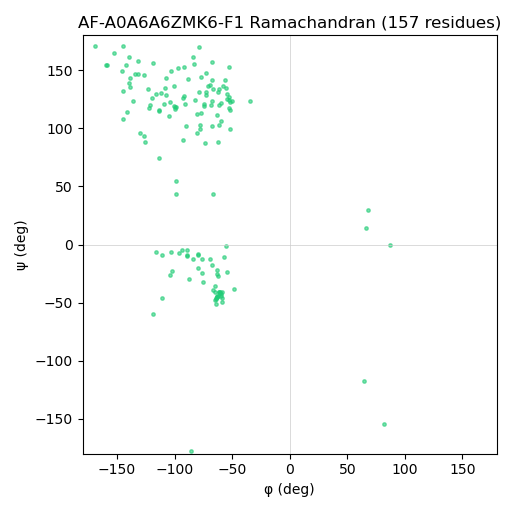 is an AlphaFold confidence matrix: entry (i, j) is the expected error in the position of residue j, in ångströms, when the prediction is superimposed on the true structure at residue i. Low PAE within a block of residues means that block is internally rigid and well-predicted; high PAE between two blocks means their relative placement is uncertain even if each block individually is confident.